Protein AF-A0A534BU63-F1 (afdb_monomer)

Foldseek 3Di:
DDPVLVVCCVPPLQLVQLVVVVLCCQLAVPFPLNVVLVPDDDDDDPVVPQQVPWDDDPVDIGRPVRDDSADPVSVVVSVVRSVVSNVVVCCCCPVDPNNVVVSVVSVVDRPCVVDDGDDDPVDPDDDDDDPPDDPPPPPPPPPPPPDDDDDDPDDDDDDDD

Radius of gyration: 24.85 Å; Cα contacts (8 Å, |Δi|>4): 106; chains: 1; bounding box: 65×31×82 Å

Solvent-accessible surface area (backbone atoms only — not comparable to full-atom values): 10305 Å² total; per-residue (Å²): 75,52,72,67,57,56,50,44,53,75,72,34,65,67,40,41,39,37,50,52,52,49,50,47,41,52,25,47,66,66,26,71,57,50,46,58,69,67,66,60,90,77,83,85,42,94,82,71,75,37,84,84,34,63,48,80,53,102,89,47,76,38,50,50,88,75,53,79,90,66,54,73,67,57,50,50,53,33,51,52,49,27,50,52,36,43,52,51,52,48,39,36,40,57,74,33,82,56,20,48,57,50,50,56,49,37,67,74,42,64,94,59,74,90,54,84,76,75,80,84,84,83,77,86,77,74,76,83,84,56,96,84,63,79,75,65,97,78,64,81,70,75,80,77,74,76,79,74,78,81,78,80,82,77,79,80,80,82,79,89,130

Mean predicted aligned error: 11.65 Å

Sequence (161 aa):
MNPKHIREIQTNEVLRKRLAKYITLHCFRNTDVLEDLHSGEVPISESGDYSDVKVITPDREIPWSDLSRFDNSEMKAMMIDVVNHCDQVLAILFSTPLGDKLIEELERRDLVPNWNDPEWTGETDREPKIAGDPPMKGFPATRKLKRKKPDKVRGHSVGKK

Structure (mmCIF, N/CA/C/O backbone):
data_AF-A0A534BU63-F1
#
_entry.id   AF-A0A534BU63-F1
#
loop_
_atom_site.group_PDB
_atom_site.id
_atom_site.type_symbol
_atom_site.label_atom_id
_atom_site.label_alt_id
_atom_site.label_comp_id
_atom_site.label_asym_id
_atom_site.label_entity_id
_atom_site.label_seq_id
_atom_site.pdbx_PDB_ins_code
_atom_site.Cartn_x
_atom_site.Cartn_y
_atom_site.Cartn_z
_ato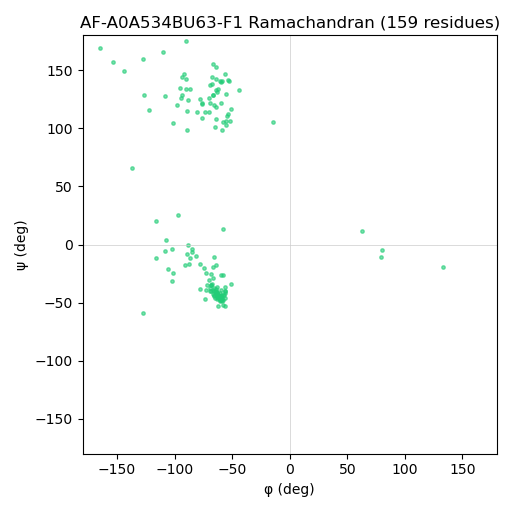m_site.occupancy
_atom_site.B_iso_or_equiv
_atom_site.auth_seq_id
_atom_site.auth_comp_id
_atom_site.auth_asym_id
_atom_site.auth_atom_id
_atom_site.pdbx_PDB_model_num
ATOM 1 N N . MET A 1 1 ? -5.003 0.841 22.429 1.00 82.50 1 MET A N 1
ATOM 2 C CA . MET A 1 1 ? -6.316 0.443 21.869 1.00 82.50 1 MET A CA 1
ATOM 3 C C . MET A 1 1 ? -7.215 -0.158 22.947 1.00 82.50 1 MET A C 1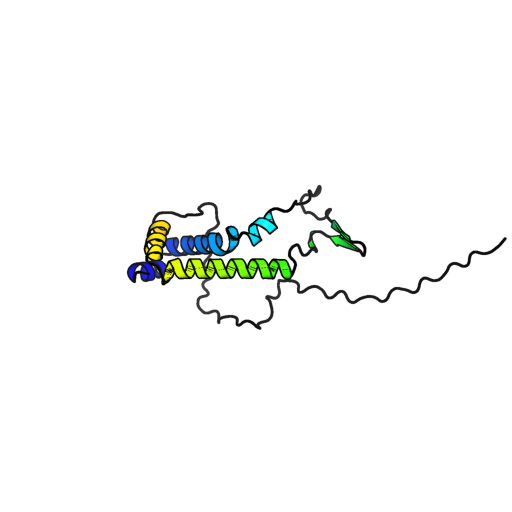
ATOM 5 O O . MET A 1 1 ? -6.714 -0.896 23.792 1.00 82.50 1 MET A O 1
ATOM 9 N N . ASN A 1 2 ? -8.516 0.133 22.919 1.00 88.31 2 ASN A N 1
ATOM 10 C CA . ASN A 1 2 ? -9.529 -0.408 23.831 1.00 88.31 2 ASN A CA 1
ATOM 11 C C . ASN A 1 2 ? -9.788 -1.919 23.590 1.00 88.31 2 ASN A C 1
ATOM 13 O O . ASN A 1 2 ? -9.941 -2.324 22.434 1.00 88.31 2 ASN A O 1
ATOM 17 N N . PRO A 1 3 ? -9.920 -2.759 24.643 1.00 90.31 3 PRO A N 1
ATOM 18 C CA . PRO A 1 3 ? -10.278 -4.178 24.517 1.00 90.31 3 PRO A CA 1
ATOM 19 C C . PRO A 1 3 ? -11.526 -4.471 23.671 1.00 90.31 3 PRO A C 1
ATOM 21 O O . PRO A 1 3 ? -11.571 -5.487 22.978 1.00 90.31 3 PRO A O 1
ATOM 24 N N . LYS A 1 4 ? -12.530 -3.583 23.690 1.00 92.38 4 LYS A N 1
ATOM 25 C CA . LYS A 1 4 ? -13.719 -3.695 22.833 1.00 92.38 4 LYS A CA 1
ATOM 26 C C . LYS A 1 4 ? -13.333 -3.668 21.351 1.00 92.38 4 LYS A C 1
ATOM 28 O O . LYS A 1 4 ? -13.762 -4.541 20.608 1.00 92.38 4 LYS A O 1
ATOM 33 N N . HIS A 1 5 ? -12.500 -2.713 20.939 1.00 92.31 5 HIS A N 1
ATOM 34 C CA . HIS A 1 5 ? -12.060 -2.580 19.548 1.00 92.31 5 HIS A CA 1
ATOM 35 C C . HIS A 1 5 ? -11.154 -3.730 19.112 1.00 92.31 5 HIS A C 1
ATOM 37 O O . HIS A 1 5 ? -11.271 -4.199 17.987 1.00 92.31 5 HIS A O 1
ATOM 43 N N . ILE A 1 6 ? -10.320 -4.259 20.013 1.00 90.94 6 ILE A N 1
ATOM 44 C CA . ILE A 1 6 ? -9.544 -5.479 19.737 1.00 90.94 6 ILE A CA 1
ATOM 45 C C . ILE A 1 6 ? -10.485 -6.639 19.390 1.00 90.94 6 ILE A C 1
ATOM 47 O O . ILE A 1 6 ? -10.280 -7.326 18.389 1.00 90.94 6 ILE A O 1
ATOM 51 N N . ARG A 1 7 ? -11.539 -6.838 20.190 1.00 92.56 7 ARG A N 1
ATOM 52 C CA . ARG A 1 7 ? -12.540 -7.876 19.931 1.00 92.56 7 ARG A CA 1
ATOM 53 C C . ARG A 1 7 ? -13.290 -7.625 18.626 1.00 92.56 7 ARG A C 1
ATOM 55 O O . ARG A 1 7 ? -13.484 -8.564 17.863 1.00 92.56 7 ARG A O 1
ATOM 62 N N . GLU A 1 8 ? -13.658 -6.377 18.352 1.00 93.44 8 GLU A N 1
ATOM 63 C CA . GLU A 1 8 ? -14.358 -6.025 17.119 1.00 93.44 8 GLU A CA 1
ATOM 64 C C . GLU A 1 8 ? -13.508 -6.339 15.884 1.00 93.44 8 GLU A C 1
ATOM 66 O O . GLU A 1 8 ? -13.990 -6.995 14.968 1.00 93.44 8 GLU A O 1
ATOM 71 N N . ILE A 1 9 ? -12.217 -5.989 15.882 1.00 92.62 9 ILE A N 1
ATOM 72 C CA . ILE A 1 9 ? -11.293 -6.358 14.798 1.00 92.62 9 ILE A CA 1
ATOM 73 C C . ILE A 1 9 ? -11.277 -7.885 14.600 1.00 92.62 9 ILE A C 1
ATOM 75 O O . ILE A 1 9 ? -11.292 -8.369 13.469 1.00 92.62 9 ILE A O 1
ATOM 79 N N . GLN A 1 10 ? -11.302 -8.676 15.674 1.00 89.25 10 GLN A N 1
ATOM 80 C CA . GLN A 1 10 ? -11.305 -10.141 15.576 1.00 89.25 10 GLN A CA 1
ATOM 81 C C . GLN A 1 10 ? -12.607 -10.710 14.995 1.00 89.25 10 GLN A C 1
ATOM 83 O O . GLN A 1 10 ? -12.565 -11.699 14.264 1.00 89.25 10 GLN A O 1
ATOM 88 N N . THR A 1 11 ? -13.763 -10.103 15.267 1.00 93.50 11 THR A N 1
ATOM 89 C CA . THR A 1 11 ? -15.070 -10.683 14.902 1.00 93.50 11 THR A CA 1
ATOM 90 C C . THR A 1 11 ? -15.756 -10.012 13.714 1.00 93.50 11 THR A C 1
ATOM 92 O O . THR A 1 11 ? -16.580 -10.647 13.064 1.00 93.50 11 THR A O 1
ATOM 95 N N . ASN A 1 12 ? -15.402 -8.772 13.379 1.00 95.12 12 ASN A N 1
ATOM 96 C CA . ASN A 1 12 ? -16.045 -7.979 12.335 1.00 95.12 12 ASN A CA 1
ATOM 97 C C . ASN A 1 12 ? -15.217 -7.977 11.042 1.00 95.12 12 ASN A C 1
ATOM 99 O O . ASN A 1 12 ? -14.195 -7.300 10.916 1.00 95.12 12 ASN A O 1
ATOM 103 N N . GLU A 1 13 ? -15.672 -8.747 10.055 1.00 94.38 13 GLU A N 1
ATOM 104 C CA . GLU A 1 13 ? -14.994 -8.874 8.762 1.00 94.38 13 GLU A CA 1
ATOM 105 C C . GLU A 1 13 ? -14.951 -7.556 7.979 1.00 94.38 13 GLU A C 1
ATOM 107 O O . GLU A 1 13 ? -13.922 -7.226 7.392 1.00 94.38 13 GLU A O 1
ATOM 112 N N . VAL A 1 14 ? -16.037 -6.779 8.000 1.00 95.75 14 VAL A N 1
ATOM 113 C CA . VAL A 1 14 ? -16.118 -5.497 7.286 1.00 95.75 14 VAL A CA 1
ATOM 114 C C . VAL A 1 14 ? -15.090 -4.515 7.844 1.00 95.75 14 VAL A C 1
ATOM 116 O O . VAL A 1 14 ? -14.360 -3.884 7.078 1.00 95.75 14 VAL A O 1
ATOM 119 N N . LEU A 1 15 ? -14.977 -4.432 9.172 1.00 96.38 15 LEU A N 1
ATOM 120 C CA . LEU A 1 15 ? -13.960 -3.613 9.827 1.00 96.38 15 LEU A CA 1
ATOM 121 C C . LEU A 1 15 ? -12.544 -4.060 9.439 1.00 96.38 15 LEU A C 1
ATOM 123 O O . LEU A 1 15 ? -11.723 -3.217 9.079 1.00 96.38 15 LEU A O 1
ATOM 127 N N . ARG A 1 16 ? -12.251 -5.370 9.442 1.00 94.81 16 ARG A N 1
ATOM 128 C CA . ARG A 1 16 ? -10.930 -5.882 9.025 1.00 94.81 16 ARG A CA 1
ATOM 129 C C . ARG A 1 16 ? -10.584 -5.516 7.590 1.00 94.81 16 ARG A C 1
ATOM 131 O O . ARG A 1 16 ? -9.459 -5.095 7.332 1.00 94.81 16 ARG A O 1
ATOM 138 N N . LYS A 1 17 ? -11.539 -5.656 6.667 1.00 96.38 17 LYS A N 1
ATOM 139 C CA . LYS A 1 17 ? -11.357 -5.290 5.256 1.00 96.38 17 LYS A CA 1
ATOM 140 C C . LYS A 1 17 ? -10.990 -3.814 5.118 1.00 96.38 17 LYS A C 1
ATOM 142 O O . LYS A 1 17 ? -10.007 -3.483 4.460 1.00 96.38 17 LYS A O 1
ATOM 147 N N . ARG A 1 18 ? -11.719 -2.936 5.808 1.00 97.81 18 ARG A N 1
ATOM 148 C CA . ARG A 1 18 ? -11.463 -1.488 5.801 1.00 97.81 18 ARG A CA 1
ATOM 149 C C . ARG A 1 18 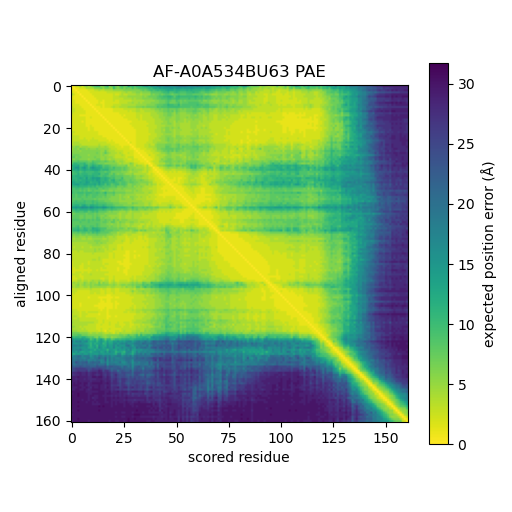? -10.134 -1.123 6.465 1.00 97.81 18 ARG A C 1
ATOM 151 O O . ARG A 1 18 ? -9.410 -0.283 5.939 1.00 97.81 18 ARG A O 1
ATOM 158 N N . LEU A 1 19 ? -9.771 -1.782 7.566 1.00 96.06 19 LEU A N 1
ATOM 159 C CA . LEU A 1 19 ? -8.476 -1.588 8.223 1.00 96.06 19 LEU A CA 1
ATOM 160 C C . LEU A 1 19 ? -7.307 -2.011 7.322 1.00 96.06 19 LEU A C 1
ATOM 162 O O . LEU A 1 19 ? -6.315 -1.291 7.239 1.00 96.06 19 LEU A O 1
ATOM 166 N N . ALA A 1 20 ? -7.425 -3.135 6.612 1.00 95.69 20 ALA A N 1
ATOM 167 C CA . ALA A 1 20 ? -6.407 -3.570 5.657 1.00 95.69 20 ALA A CA 1
ATOM 168 C C . ALA A 1 20 ? -6.208 -2.532 4.543 1.00 95.69 20 ALA A C 1
ATOM 170 O O . ALA A 1 20 ? -5.077 -2.130 4.277 1.00 95.69 20 ALA A O 1
ATOM 171 N N . LYS A 1 21 ? -7.304 -2.025 3.961 1.00 96.81 21 LYS A N 1
ATOM 172 C CA . LYS A 1 21 ? -7.237 -0.950 2.965 1.00 96.81 21 LYS A CA 1
ATOM 173 C C . LYS A 1 21 ? -6.603 0.328 3.524 1.00 96.81 21 LYS A C 1
ATOM 175 O O . LYS A 1 21 ? -5.784 0.935 2.842 1.00 96.81 21 LYS A O 1
ATOM 180 N N . TYR A 1 22 ? -6.934 0.717 4.758 1.00 96.38 22 TYR A N 1
ATOM 181 C CA . TYR A 1 22 ? -6.318 1.866 5.431 1.00 96.38 22 TYR A CA 1
ATOM 182 C C . TYR A 1 22 ? -4.800 1.694 5.563 1.00 96.38 22 TYR A C 1
ATOM 184 O O . TYR A 1 22 ? -4.045 2.587 5.189 1.00 96.38 22 TYR A O 1
ATOM 192 N N . ILE A 1 23 ? -4.338 0.532 6.033 1.00 96.31 23 ILE A N 1
ATOM 193 C CA . ILE A 1 23 ? -2.902 0.244 6.147 1.00 96.31 23 ILE A CA 1
ATOM 194 C C . ILE A 1 23 ? -2.235 0.323 4.771 1.00 96.31 23 ILE A C 1
ATOM 196 O O . ILE A 1 23 ? -1.200 0.962 4.643 1.00 96.31 23 ILE A O 1
ATOM 200 N N . THR A 1 24 ? -2.817 -0.259 3.718 1.00 95.06 24 THR A N 1
ATOM 201 C CA . THR A 1 24 ? -2.223 -0.180 2.373 1.00 95.06 24 THR A CA 1
ATOM 202 C C . THR A 1 24 ? -2.210 1.247 1.823 1.00 95.06 24 THR A C 1
ATOM 204 O O . THR A 1 24 ? -1.216 1.664 1.229 1.00 95.06 24 THR A O 1
ATOM 207 N N . LEU A 1 25 ? -3.275 2.018 2.045 1.00 94.50 25 LEU A N 1
ATOM 208 C CA . LEU A 1 25 ? -3.319 3.427 1.669 1.00 94.50 25 LEU A CA 1
ATOM 209 C C . LEU A 1 25 ? -2.182 4.203 2.344 1.00 94.50 25 LEU A C 1
ATOM 211 O O . LEU A 1 25 ? -1.428 4.889 1.667 1.00 94.50 25 LEU A O 1
ATOM 215 N N . HIS A 1 26 ? -2.038 4.081 3.662 1.00 94.62 26 HIS A N 1
ATOM 216 C CA . HIS A 1 26 ? -1.086 4.888 4.423 1.00 94.62 26 HIS A CA 1
ATOM 217 C C . HIS A 1 26 ? 0.355 4.408 4.309 1.00 94.62 26 HIS A C 1
ATOM 219 O O . HIS A 1 26 ? 1.258 5.230 4.240 1.00 94.62 26 HIS A O 1
ATOM 225 N N . CYS A 1 27 ? 0.575 3.097 4.285 1.00 95.75 27 CYS A N 1
ATOM 226 C CA . CYS A 1 27 ? 1.917 2.536 4.275 1.00 95.75 27 CYS A CA 1
ATOM 227 C C . CYS A 1 27 ? 2.502 2.383 2.874 1.00 95.75 27 CYS A C 1
ATOM 229 O O . CYS A 1 27 ? 3.703 2.189 2.778 1.00 95.75 27 CYS A O 1
ATOM 231 N N . PHE A 1 28 ? 1.690 2.426 1.812 1.00 92.31 28 PHE A N 1
ATOM 232 C CA . PHE A 1 28 ? 2.175 2.280 0.436 1.00 92.31 28 PHE A CA 1
ATOM 233 C C . PHE A 1 28 ? 1.715 3.424 -0.463 1.00 92.31 28 PHE A C 1
ATOM 235 O O . PHE A 1 28 ? 2.547 4.118 -1.027 1.00 92.31 28 PHE A O 1
ATOM 242 N N . ARG A 1 29 ? 0.405 3.647 -0.618 1.00 90.00 29 ARG A N 1
ATOM 243 C CA . ARG A 1 29 ? -0.079 4.640 -1.596 1.00 90.00 29 ARG A CA 1
ATOM 244 C C . ARG A 1 29 ? 0.280 6.078 -1.224 1.00 90.00 29 ARG A C 1
ATOM 246 O O . ARG A 1 29 ? 0.526 6.879 -2.105 1.00 90.00 29 ARG A O 1
ATOM 253 N N . ASN A 1 30 ? 0.312 6.402 0.060 1.00 89.75 30 ASN A N 1
ATOM 254 C CA . ASN A 1 30 ? 0.603 7.752 0.537 1.00 89.75 30 ASN A CA 1
ATOM 255 C C . ASN A 1 30 ? 2.077 7.929 0.932 1.00 89.75 30 ASN A C 1
ATOM 257 O O . ASN A 1 30 ? 2.373 8.763 1.779 1.00 89.75 30 ASN A O 1
ATOM 261 N N . THR A 1 31 ? 2.983 7.133 0.359 1.00 91.62 31 THR A N 1
ATOM 262 C CA . THR A 1 31 ? 4.427 7.332 0.535 1.00 91.62 31 THR A CA 1
ATOM 263 C C . THR A 1 31 ? 4.949 8.248 -0.561 1.00 91.62 31 THR A C 1
ATOM 265 O O . THR A 1 31 ? 4.648 8.010 -1.736 1.00 91.62 31 THR A O 1
ATOM 268 N N . ASP A 1 32 ? 5.765 9.235 -0.196 1.00 87.19 32 ASP A N 1
ATOM 269 C CA . ASP A 1 32 ? 6.333 10.196 -1.148 1.00 87.19 32 ASP A CA 1
ATOM 270 C C . ASP A 1 32 ? 7.167 9.464 -2.209 1.00 87.19 32 ASP A C 1
ATOM 272 O O . ASP A 1 32 ? 7.061 9.741 -3.402 1.00 87.19 32 ASP A O 1
ATOM 276 N N . VAL A 1 33 ? 7.919 8.435 -1.797 1.00 86.69 33 VAL A N 1
ATOM 277 C CA . VAL A 1 33 ? 8.795 7.691 -2.712 1.00 86.69 33 VAL A CA 1
ATOM 278 C C . VAL A 1 33 ? 8.011 6.912 -3.776 1.00 86.69 33 VAL A C 1
ATOM 280 O O . VAL A 1 33 ? 8.410 6.902 -4.941 1.00 86.69 33 VAL A O 1
ATOM 283 N N . LEU A 1 34 ? 6.907 6.241 -3.415 1.00 88.56 34 LEU A N 1
ATOM 284 C CA . LEU A 1 34 ? 6.098 5.515 -4.406 1.00 88.56 34 LEU A CA 1
ATOM 285 C C . LEU A 1 34 ? 5.399 6.476 -5.373 1.00 88.56 34 LEU A C 1
ATOM 287 O O . LEU A 1 34 ? 5.327 6.178 -6.565 1.00 88.56 34 LEU A O 1
ATOM 291 N N . GLU A 1 35 ? 4.888 7.606 -4.880 1.00 86.12 35 GLU A N 1
ATOM 292 C CA . GLU A 1 35 ? 4.201 8.585 -5.727 1.00 86.12 35 GLU A CA 1
ATOM 293 C C . GLU A 1 35 ? 5.176 9.291 -6.683 1.00 86.12 35 GLU A C 1
ATOM 295 O O . GLU A 1 35 ? 4.843 9.460 -7.857 1.00 86.12 35 GLU A O 1
ATOM 300 N N . ASP A 1 36 ? 6.405 9.590 -6.250 1.00 86.31 36 ASP A N 1
ATOM 301 C CA . ASP A 1 36 ? 7.464 10.110 -7.125 1.00 86.31 36 ASP A CA 1
ATOM 302 C C . ASP A 1 36 ? 7.781 9.123 -8.256 1.00 86.31 36 ASP A C 1
ATOM 304 O O . ASP A 1 36 ? 7.853 9.502 -9.428 1.00 86.31 36 ASP A O 1
ATOM 308 N N . LEU A 1 37 ? 7.883 7.832 -7.937 1.00 81.69 37 LEU A N 1
ATOM 309 C CA . LEU A 1 37 ? 8.121 6.780 -8.932 1.00 81.69 37 LEU A CA 1
ATOM 310 C C . LEU A 1 37 ? 6.915 6.573 -9.861 1.00 81.69 37 LEU A C 1
ATOM 312 O O . LEU A 1 37 ? 7.072 6.155 -11.008 1.00 81.69 37 LEU A O 1
ATOM 316 N N . HIS A 1 38 ? 5.712 6.910 -9.398 1.00 78.50 38 HIS A N 1
ATOM 317 C CA . HIS A 1 38 ? 4.489 6.918 -10.197 1.00 78.50 38 HIS A CA 1
ATOM 318 C C . HIS A 1 38 ? 4.325 8.198 -11.046 1.00 78.50 38 HIS A C 1
ATOM 320 O O . HIS A 1 38 ? 3.449 8.249 -11.908 1.00 78.50 38 HIS A O 1
ATOM 326 N N . SER A 1 39 ? 5.148 9.231 -10.841 1.00 83.44 39 SER A N 1
ATOM 327 C CA . SER A 1 39 ? 5.045 10.514 -11.558 1.00 83.44 39 SER A CA 1
ATOM 328 C C . SER A 1 39 ? 5.760 10.549 -12.919 1.00 83.44 39 SER A C 1
ATOM 330 O O . SER A 1 39 ? 5.632 11.526 -13.657 1.00 83.44 39 SER A O 1
ATOM 332 N N . GLY A 1 40 ? 6.508 9.496 -13.267 1.00 81.56 40 GLY A N 1
ATOM 333 C CA . GLY A 1 40 ? 7.253 9.412 -14.524 1.00 81.56 40 GLY A CA 1
ATOM 334 C C . GLY A 1 40 ? 6.371 9.335 -15.778 1.00 81.56 40 GLY A C 1
ATOM 335 O O . GLY A 1 40 ? 5.231 8.870 -15.743 1.00 81.56 40 GLY A O 1
ATOM 336 N N . GLU A 1 41 ? 6.920 9.756 -16.921 1.00 84.31 41 GLU A N 1
ATOM 337 C CA . GLU A 1 41 ? 6.247 9.615 -18.215 1.00 84.31 41 GLU A CA 1
ATOM 338 C C . GLU A 1 41 ? 6.114 8.138 -18.610 1.00 84.31 41 GLU A C 1
ATOM 340 O O . GLU A 1 41 ? 7.088 7.380 -18.641 1.00 84.31 41 GLU A O 1
ATOM 345 N N . VAL A 1 42 ? 4.891 7.733 -18.955 1.00 87.19 42 VAL A N 1
ATOM 346 C CA . VAL A 1 42 ? 4.606 6.401 -19.491 1.00 87.19 42 VAL A CA 1
ATOM 347 C C . VAL A 1 42 ? 4.608 6.485 -21.020 1.00 87.19 42 VAL A C 1
ATOM 349 O O . VAL A 1 42 ? 3.878 7.311 -21.574 1.00 87.19 42 VAL A O 1
ATOM 352 N N . PRO A 1 43 ? 5.389 5.650 -21.731 1.00 91.25 43 PRO A N 1
ATOM 353 C CA . PRO A 1 43 ? 5.410 5.670 -23.188 1.00 91.25 43 PRO A CA 1
ATOM 354 C C . PRO A 1 43 ? 4.048 5.284 -23.781 1.00 91.25 43 PRO A C 1
ATOM 356 O O . PRO A 1 43 ? 3.280 4.521 -23.188 1.00 91.25 43 PRO A O 1
ATOM 359 N N . ILE A 1 44 ? 3.769 5.793 -24.980 1.00 92.69 44 ILE A N 1
ATOM 360 C CA . ILE A 1 44 ? 2.603 5.395 -25.775 1.00 92.69 44 ILE A CA 1
ATOM 361 C C . ILE A 1 44 ? 2.981 4.158 -26.595 1.00 92.69 44 ILE A C 1
ATOM 363 O O . ILE A 1 44 ? 4.045 4.123 -27.209 1.00 92.69 44 ILE A O 1
ATOM 367 N N . SER A 1 45 ? 2.097 3.163 -26.596 1.00 95.31 45 SER A N 1
ATOM 368 C CA . SER A 1 45 ? 2.173 1.975 -27.449 1.00 95.31 45 SER A CA 1
ATOM 369 C C . SER A 1 45 ? 1.093 2.072 -28.522 1.00 95.31 45 SER A C 1
ATOM 371 O O . SER A 1 45 ? -0.077 2.284 -28.197 1.00 95.31 45 SER A O 1
ATOM 373 N N . GLU A 1 46 ? 1.470 1.920 -29.790 1.00 95.94 46 GLU A N 1
ATOM 374 C CA . GLU A 1 46 ? 0.527 1.859 -30.910 1.00 95.94 46 GLU A CA 1
ATOM 375 C C . GLU A 1 46 ? -0.240 0.532 -30.914 1.00 95.94 46 GLU A C 1
ATOM 377 O O . GLU A 1 46 ? -1.425 0.503 -31.248 1.00 95.94 46 GLU A O 1
ATOM 382 N N . SER A 1 47 ? 0.407 -0.567 -30.509 1.00 95.00 47 SER A N 1
ATOM 383 C CA . SER A 1 47 ? -0.240 -1.882 -30.397 1.00 95.00 47 SER A CA 1
ATOM 384 C C . SER A 1 47 ? -1.166 -2.002 -29.180 1.00 95.00 47 SER A C 1
ATOM 386 O O . SER A 1 47 ? -2.028 -2.881 -29.146 1.00 95.00 47 SER A O 1
ATOM 388 N N . GLY A 1 48 ? -0.988 -1.146 -28.169 1.00 93.56 48 GLY A N 1
ATOM 389 C CA . GLY A 1 48 ? -1.724 -1.163 -26.901 1.00 93.56 48 GLY A CA 1
ATOM 390 C C . GLY A 1 48 ? -1.238 -2.212 -25.893 1.00 93.56 48 GLY A C 1
ATOM 391 O O . GLY A 1 48 ? -1.631 -2.163 -24.728 1.00 93.56 48 GLY A O 1
ATOM 392 N N . ASP A 1 49 ? -0.366 -3.135 -26.306 1.00 93.50 49 ASP A N 1
ATOM 393 C CA . ASP A 1 49 ? 0.226 -4.181 -25.459 1.00 93.50 49 ASP A CA 1
ATOM 394 C C . ASP A 1 49 ? 1.712 -3.944 -25.137 1.00 93.50 49 ASP A C 1
ATOM 396 O O . ASP A 1 49 ? 2.340 -4.771 -24.474 1.00 93.50 49 ASP A O 1
ATOM 400 N N . TYR A 1 50 ? 2.263 -2.803 -25.572 1.00 94.19 50 TYR A N 1
ATOM 401 C CA . TYR A 1 50 ? 3.649 -2.380 -25.357 1.00 94.19 50 TYR A CA 1
ATOM 402 C C . TYR A 1 50 ? 4.713 -3.287 -25.993 1.00 94.19 50 TYR A C 1
ATOM 404 O O . TYR A 1 50 ? 5.903 -3.121 -25.711 1.00 94.19 50 TYR A O 1
ATOM 412 N N . SER A 1 51 ? 4.331 -4.222 -26.871 1.00 94.81 51 SER A N 1
ATOM 413 C CA . SER A 1 51 ? 5.289 -5.061 -27.609 1.00 94.81 51 SER A CA 1
ATOM 414 C C . SER A 1 51 ? 6.137 -4.269 -28.616 1.00 94.81 51 SER A C 1
ATOM 416 O O . SER A 1 51 ? 7.218 -4.715 -29.005 1.00 94.81 51 SER A O 1
ATOM 418 N N . ASP A 1 52 ? 5.678 -3.076 -28.990 1.00 95.75 52 ASP A N 1
ATOM 419 C CA . ASP A 1 52 ? 6.338 -2.104 -29.860 1.00 95.75 52 ASP A CA 1
ATOM 420 C C . ASP A 1 52 ? 7.245 -1.107 -29.110 1.00 95.75 52 ASP A C 1
ATOM 422 O O . ASP A 1 52 ? 8.014 -0.375 -29.739 1.00 95.75 52 ASP A O 1
ATOM 426 N N . VAL A 1 53 ? 7.222 -1.100 -27.772 1.00 96.62 53 VAL A N 1
ATOM 427 C CA . VAL A 1 53 ? 8.002 -0.169 -26.944 1.00 96.62 53 VAL A CA 1
ATOM 428 C C . VAL A 1 53 ? 9.324 -0.800 -26.498 1.00 96.62 53 VAL A C 1
ATOM 430 O O . VAL A 1 53 ? 9.384 -1.928 -26.001 1.00 96.62 53 VAL A O 1
ATOM 433 N N . LYS A 1 54 ? 10.416 -0.037 -26.618 1.00 96.38 54 LYS A N 1
ATOM 434 C CA . LYS A 1 54 ? 11.754 -0.440 -26.166 1.00 96.38 54 LYS A CA 1
ATOM 435 C C . LYS A 1 54 ? 12.550 0.733 -25.605 1.00 96.38 54 LYS A C 1
ATOM 437 O O . LYS A 1 54 ? 12.427 1.860 -26.074 1.00 96.38 54 LYS A O 1
ATOM 442 N N . VAL A 1 55 ? 13.420 0.443 -24.643 1.00 94.69 55 VAL A N 1
ATOM 443 C CA . VAL A 1 55 ? 14.453 1.372 -24.169 1.00 94.69 55 VAL A CA 1
ATOM 444 C C . VAL A 1 55 ? 15.742 1.099 -24.930 1.00 94.69 55 VAL A C 1
ATOM 446 O O . VAL A 1 55 ? 16.197 -0.043 -25.002 1.00 94.69 55 VAL A O 1
ATOM 449 N N . ILE A 1 56 ? 16.338 2.146 -25.495 1.00 96.38 56 ILE A N 1
ATOM 450 C CA . ILE A 1 56 ? 17.618 2.060 -26.201 1.00 96.38 56 ILE A CA 1
ATOM 451 C C . ILE A 1 56 ? 18.724 2.496 -25.242 1.00 96.38 56 ILE A C 1
ATOM 453 O O . ILE A 1 56 ? 18.724 3.626 -24.755 1.00 96.38 56 ILE A O 1
ATOM 457 N N . THR A 1 57 ? 19.674 1.604 -24.981 1.00 94.69 57 THR A N 1
ATOM 458 C CA . THR A 1 57 ? 20.909 1.901 -24.251 1.00 94.69 57 THR A CA 1
ATOM 459 C C . THR A 1 57 ? 22.099 1.848 -25.214 1.00 94.69 57 THR A C 1
ATOM 461 O O . THR A 1 57 ? 21.978 1.315 -26.319 1.00 94.69 57 THR A O 1
ATOM 464 N N . PRO A 1 58 ? 23.279 2.372 -24.834 1.00 97.62 58 PRO A N 1
ATOM 465 C CA . PRO A 1 58 ? 24.452 2.327 -25.708 1.00 97.62 58 PRO A CA 1
ATOM 466 C C . PRO A 1 58 ? 24.883 0.912 -26.128 1.00 97.62 58 PRO A C 1
ATOM 468 O O . PRO A 1 58 ? 25.531 0.752 -27.158 1.00 97.62 58 PRO A O 1
ATOM 471 N N . ASP A 1 59 ? 24.569 -0.109 -25.326 1.00 96.06 59 ASP A N 1
ATOM 472 C CA . ASP A 1 59 ? 24.990 -1.493 -25.546 1.00 96.06 59 ASP A CA 1
ATOM 473 C C . ASP A 1 59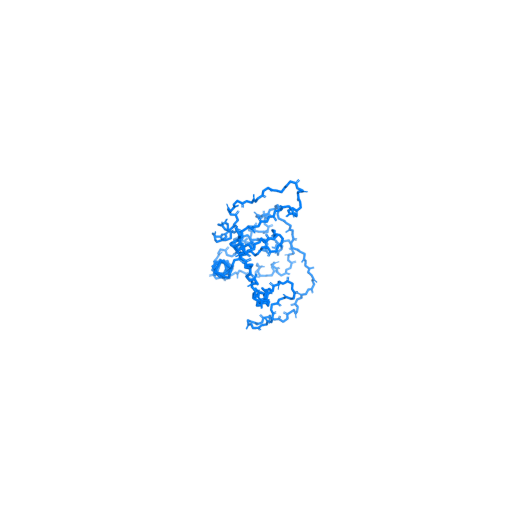 ? 23.905 -2.397 -26.149 1.00 96.06 59 ASP A C 1
ATOM 475 O O . ASP A 1 59 ? 24.250 -3.413 -26.760 1.00 96.06 59 ASP A O 1
ATOM 479 N N . ARG A 1 60 ? 22.614 -2.074 -25.980 1.00 96.25 60 ARG A N 1
ATOM 480 C CA . ARG A 1 60 ? 21.505 -2.892 -26.489 1.00 96.25 60 ARG A CA 1
ATOM 481 C C . ARG A 1 60 ? 20.169 -2.153 -26.506 1.00 96.25 60 ARG A C 1
ATOM 483 O O . ARG A 1 60 ? 19.981 -1.122 -25.877 1.00 96.25 60 ARG A O 1
ATOM 490 N N . GLU A 1 61 ? 19.194 -2.768 -27.157 1.00 97.75 61 GLU A N 1
ATOM 491 C CA . GLU A 1 61 ? 17.783 -2.446 -26.958 1.00 97.75 61 GLU A CA 1
ATOM 492 C C . GLU A 1 61 ? 17.185 -3.383 -25.895 1.00 97.75 61 GLU A C 1
ATOM 494 O O . GLU A 1 61 ? 17.565 -4.556 -25.786 1.00 97.75 61 GLU A O 1
ATOM 499 N N . ILE A 1 62 ? 16.269 -2.862 -25.083 1.00 96.31 62 ILE A N 1
ATOM 500 C CA . ILE A 1 62 ? 15.569 -3.594 -24.025 1.00 96.31 62 ILE A CA 1
ATOM 501 C C . ILE A 1 62 ? 14.069 -3.492 -24.308 1.00 96.31 62 ILE A C 1
ATOM 503 O O . ILE A 1 62 ? 13.544 -2.378 -24.258 1.00 96.31 62 ILE A O 1
ATOM 507 N N . PRO A 1 63 ? 13.368 -4.604 -24.592 1.00 95.88 63 PRO A N 1
ATOM 508 C CA . PRO A 1 63 ? 11.910 -4.596 -24.668 1.00 95.88 63 PRO A CA 1
ATOM 509 C C . PRO A 1 63 ? 11.305 -4.021 -23.386 1.00 95.88 63 PRO A C 1
ATOM 511 O O . PRO A 1 63 ? 11.800 -4.310 -22.293 1.00 95.88 63 PRO A O 1
ATOM 514 N N . TRP A 1 64 ? 10.233 -3.235 -23.499 1.00 93.81 64 TRP A N 1
ATOM 515 C CA . TRP A 1 64 ? 9.578 -2.628 -22.335 1.00 93.81 64 TRP A CA 1
ATOM 516 C C . TRP A 1 64 ? 9.143 -3.669 -21.292 1.00 93.81 64 TRP A C 1
ATOM 518 O O . TRP A 1 64 ? 9.308 -3.450 -20.093 1.00 93.81 64 TRP A O 1
ATOM 528 N N . SER A 1 65 ? 8.692 -4.846 -21.743 1.00 91.31 65 SER A N 1
ATOM 529 C CA . SER A 1 65 ? 8.320 -5.987 -20.890 1.00 91.31 65 SER A CA 1
ATOM 530 C C . SER A 1 65 ? 9.458 -6.514 -20.010 1.00 91.31 65 SER A C 1
ATOM 532 O O . SER A 1 65 ? 9.207 -7.091 -18.953 1.00 91.31 65 SER A O 1
ATOM 534 N N . ASP A 1 66 ? 10.704 -6.322 -20.445 1.00 92.12 66 ASP A N 1
ATOM 535 C CA . ASP A 1 66 ? 11.906 -6.855 -19.803 1.00 92.12 66 ASP A CA 1
ATOM 536 C C . ASP A 1 66 ? 12.648 -5.785 -18.987 1.00 92.12 66 ASP A C 1
ATOM 538 O O . ASP A 1 66 ? 13.663 -6.073 -18.341 1.00 92.12 66 ASP A O 1
ATOM 542 N N . LEU A 1 67 ? 12.176 -4.537 -19.033 1.00 90.31 67 LEU A N 1
ATOM 543 C CA . LEU A 1 67 ? 12.781 -3.417 -18.335 1.00 90.31 67 LEU A CA 1
ATOM 544 C C . LEU A 1 67 ? 12.442 -3.469 -16.840 1.00 90.31 67 LEU A C 1
ATOM 546 O O . LEU A 1 67 ? 11.279 -3.402 -16.433 1.00 90.31 67 LEU A O 1
ATOM 550 N N . SER A 1 68 ? 13.478 -3.513 -15.998 1.00 88.06 68 SER A N 1
ATOM 551 C CA . SER A 1 68 ? 13.309 -3.189 -14.580 1.00 88.06 68 SER A CA 1
ATOM 552 C C . SER A 1 68 ? 13.041 -1.694 -14.464 1.00 88.06 68 SER A C 1
ATOM 554 O O . SER A 1 68 ? 13.910 -0.895 -14.797 1.00 88.06 68 SER A O 1
ATOM 556 N N . ARG A 1 69 ? 11.837 -1.332 -14.019 1.00 85.00 69 ARG A N 1
ATOM 557 C CA . ARG A 1 69 ? 11.396 0.065 -13.844 1.00 85.00 69 ARG A CA 1
ATOM 558 C C . ARG A 1 69 ? 11.770 0.653 -12.483 1.00 85.00 69 ARG A C 1
ATOM 560 O O . ARG A 1 69 ? 11.629 1.846 -12.295 1.00 85.00 69 ARG A O 1
ATOM 567 N N . PHE A 1 70 ? 12.204 -0.207 -11.566 1.00 83.69 70 PHE A N 1
ATOM 568 C CA . PHE A 1 70 ? 12.702 0.143 -10.245 1.00 83.69 70 PHE A CA 1
ATOM 569 C C . PHE A 1 70 ? 14.075 -0.500 -10.071 1.00 83.69 70 PHE A C 1
ATOM 571 O O . PHE A 1 70 ? 14.233 -1.708 -10.306 1.00 83.69 70 PHE A O 1
ATOM 578 N N . ASP A 1 71 ? 15.065 0.287 -9.675 1.00 83.94 71 ASP A N 1
ATOM 579 C CA . ASP A 1 71 ? 16.381 -0.204 -9.296 1.00 83.94 71 ASP A CA 1
ATOM 580 C C . ASP A 1 71 ? 16.477 -0.518 -7.790 1.00 83.94 71 ASP A C 1
ATOM 582 O O . ASP A 1 71 ? 15.548 -0.316 -7.007 1.00 83.94 71 ASP A O 1
ATOM 586 N N . ASN A 1 72 ? 17.612 -1.075 -7.358 1.00 81.94 72 ASN A N 1
ATOM 587 C CA . ASN A 1 72 ? 17.796 -1.458 -5.953 1.00 81.94 72 ASN A CA 1
ATOM 588 C C . ASN A 1 72 ? 17.839 -0.257 -4.993 1.00 81.94 72 ASN A C 1
ATOM 590 O O . ASN A 1 72 ? 17.524 -0.417 -3.813 1.00 81.94 72 ASN A O 1
ATOM 594 N N . SER A 1 73 ? 18.289 0.908 -5.461 1.00 86.75 73 SER A N 1
ATOM 595 C CA . SER A 1 73 ? 18.363 2.125 -4.656 1.00 86.75 73 SER A CA 1
ATOM 596 C C . SER A 1 73 ? 16.965 2.693 -4.434 1.00 86.75 73 SER A C 1
ATOM 598 O O . SER A 1 73 ? 16.600 2.966 -3.291 1.00 86.75 73 SER A O 1
ATOM 600 N N . GLU A 1 74 ? 16.164 2.781 -5.496 1.00 89.38 74 GLU A N 1
ATOM 601 C CA . GLU A 1 74 ? 14.756 3.191 -5.461 1.00 89.38 74 GLU A CA 1
ATOM 602 C C . GLU A 1 74 ? 13.933 2.237 -4.593 1.00 89.38 74 GLU A C 1
ATOM 604 O O . GLU A 1 74 ? 13.233 2.670 -3.678 1.00 89.38 74 GLU A O 1
ATOM 609 N N . MET A 1 75 ? 14.104 0.923 -4.782 1.00 89.56 75 MET A N 1
ATOM 610 C CA . MET A 1 75 ? 13.461 -0.088 -3.938 1.00 89.56 75 MET A CA 1
ATOM 611 C C . MET A 1 75 ? 13.822 0.084 -2.460 1.00 89.56 75 MET A C 1
ATOM 613 O O . MET A 1 75 ? 12.952 -0.014 -1.597 1.00 89.56 75 MET A O 1
ATOM 617 N N . LYS A 1 76 ? 15.095 0.346 -2.138 1.00 89.12 76 LYS A N 1
ATOM 618 C CA . LYS A 1 76 ? 15.522 0.562 -0.750 1.00 89.12 76 LYS A CA 1
ATOM 619 C C . LYS A 1 76 ? 14.909 1.834 -0.165 1.00 89.12 76 LYS A C 1
ATOM 621 O O . LYS A 1 76 ? 14.463 1.797 0.979 1.00 89.12 76 LYS A O 1
ATOM 626 N N . ALA A 1 77 ? 14.900 2.931 -0.921 1.00 91.25 77 ALA A N 1
ATOM 627 C CA . ALA A 1 77 ? 14.304 4.191 -0.489 1.00 91.25 77 ALA A CA 1
ATOM 628 C C . ALA A 1 77 ? 12.805 4.021 -0.199 1.00 91.25 77 ALA A C 1
ATOM 630 O O . ALA A 1 77 ? 12.358 4.368 0.892 1.00 91.25 77 ALA A O 1
ATOM 631 N N . MET A 1 78 ? 12.071 3.375 -1.111 1.00 91.50 78 MET A N 1
ATOM 632 C CA . MET A 1 78 ? 10.649 3.077 -0.938 1.00 91.50 78 MET A CA 1
ATOM 633 C C . MET A 1 78 ? 10.413 2.217 0.305 1.00 91.50 78 MET A C 1
ATOM 635 O O . MET A 1 78 ? 9.546 2.524 1.113 1.00 91.50 78 MET A O 1
ATOM 639 N N . MET A 1 79 ? 11.213 1.165 0.509 1.00 92.94 79 MET A N 1
ATOM 640 C CA . MET A 1 79 ? 11.050 0.295 1.675 1.00 92.94 79 MET A CA 1
ATOM 641 C C . MET A 1 79 ? 11.288 1.015 3.005 1.00 92.94 79 MET A C 1
ATOM 643 O O . MET A 1 79 ? 10.608 0.707 3.979 1.00 92.94 79 MET A O 1
ATOM 647 N N . ILE A 1 80 ? 12.236 1.954 3.064 1.00 94.00 80 ILE A N 1
ATOM 648 C CA . ILE A 1 80 ? 12.459 2.769 4.266 1.00 94.00 80 ILE A CA 1
ATOM 649 C C . ILE A 1 80 ? 11.220 3.621 4.557 1.00 94.00 80 ILE A C 1
ATOM 651 O O . ILE A 1 80 ? 10.764 3.656 5.699 1.00 94.00 80 ILE A O 1
ATOM 655 N N . ASP A 1 81 ? 10.656 4.261 3.534 1.00 94.88 81 ASP A N 1
ATOM 656 C CA . ASP A 1 81 ? 9.481 5.120 3.685 1.00 94.88 81 ASP A CA 1
ATOM 657 C C . ASP A 1 81 ? 8.234 4.328 4.126 1.00 94.88 81 ASP A C 1
ATOM 659 O O . ASP A 1 81 ? 7.575 4.670 5.111 1.00 94.88 81 ASP A O 1
ATOM 663 N N . VAL A 1 82 ? 7.989 3.181 3.482 1.00 95.69 82 VAL A N 1
ATOM 664 C CA . VAL A 1 82 ? 6.926 2.230 3.849 1.00 95.69 82 VAL A CA 1
ATOM 665 C C . VAL A 1 82 ? 7.066 1.777 5.306 1.00 95.69 82 VAL A C 1
ATOM 667 O O . VAL A 1 82 ? 6.078 1.745 6.041 1.00 95.69 82 VAL A O 1
ATOM 670 N N . VAL A 1 83 ? 8.280 1.424 5.753 1.00 96.19 83 VAL A N 1
ATOM 671 C CA . VAL A 1 83 ? 8.529 0.983 7.138 1.00 96.19 83 VAL A CA 1
ATOM 672 C C . VAL A 1 83 ? 8.241 2.099 8.143 1.00 96.19 83 VAL A C 1
ATOM 674 O O . VAL A 1 83 ? 7.608 1.830 9.164 1.00 96.19 83 VAL A O 1
ATOM 677 N N . ASN A 1 84 ? 8.634 3.340 7.851 1.00 95.88 84 ASN A N 1
ATOM 678 C CA . ASN A 1 84 ? 8.346 4.482 8.723 1.00 95.88 84 ASN A CA 1
ATOM 679 C C . ASN A 1 84 ? 6.834 4.738 8.841 1.00 95.88 84 ASN A C 1
ATOM 681 O O . ASN A 1 84 ? 6.322 4.934 9.944 1.00 95.88 84 ASN A O 1
ATOM 685 N N . HIS A 1 85 ? 6.098 4.666 7.729 1.00 96.56 85 HIS A N 1
ATOM 686 C CA . HIS A 1 85 ? 4.640 4.793 7.742 1.00 96.56 85 HIS A CA 1
ATOM 687 C C . HIS A 1 85 ? 3.961 3.630 8.477 1.00 96.56 85 HIS A C 1
ATOM 689 O O . HIS A 1 85 ? 2.996 3.842 9.215 1.00 96.56 85 HIS A O 1
ATOM 695 N N . CYS A 1 86 ? 4.483 2.406 8.338 1.00 96.44 86 CYS A N 1
ATOM 696 C CA . CYS A 1 86 ? 4.008 1.260 9.113 1.00 96.44 86 CYS A CA 1
ATOM 697 C C . CYS A 1 86 ? 4.175 1.499 10.613 1.00 96.44 86 CYS A C 1
ATOM 699 O O . CYS A 1 86 ? 3.218 1.294 11.358 1.00 96.44 86 CYS A O 1
ATOM 701 N N . ASP A 1 87 ? 5.348 1.961 11.053 1.00 96.25 87 ASP A N 1
ATOM 702 C CA . ASP A 1 87 ? 5.597 2.290 12.460 1.00 96.25 87 ASP A CA 1
ATOM 703 C C . ASP A 1 87 ? 4.613 3.354 12.968 1.00 96.25 87 ASP A C 1
ATOM 705 O O . ASP A 1 87 ? 3.983 3.175 14.011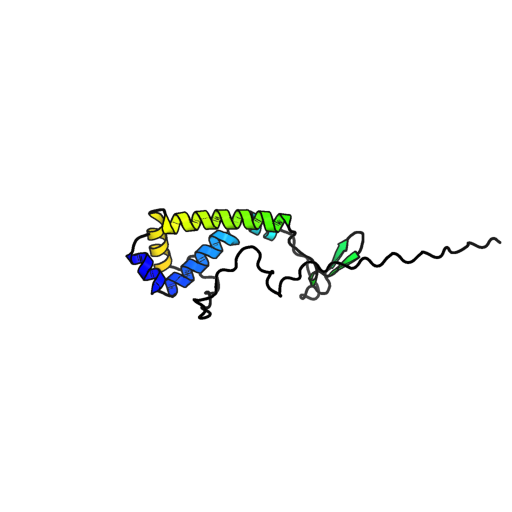 1.00 96.25 87 ASP A O 1
ATOM 709 N N . GLN A 1 88 ? 4.363 4.401 12.176 1.00 94.81 88 GLN A N 1
ATOM 710 C CA . GLN A 1 88 ? 3.389 5.433 12.522 1.00 94.81 88 GLN A CA 1
ATOM 711 C C . GLN A 1 88 ? 1.961 4.880 12.649 1.00 94.81 88 GLN A C 1
ATOM 713 O O . GLN A 1 88 ? 1.263 5.185 13.620 1.00 94.81 88 GLN A O 1
ATOM 718 N N . VAL A 1 89 ? 1.506 4.061 11.696 1.00 95.44 89 VAL A N 1
ATOM 719 C CA . VAL A 1 89 ? 0.172 3.442 11.750 1.00 95.44 89 VAL A CA 1
ATOM 720 C C . VAL A 1 89 ? 0.060 2.496 12.949 1.00 95.44 89 VAL A C 1
ATOM 722 O O . VAL A 1 89 ? -0.952 2.521 13.651 1.00 95.44 89 VAL A O 1
ATOM 725 N N . LEU A 1 90 ? 1.100 1.711 13.248 1.00 94.69 90 LEU A N 1
ATOM 726 C CA . LEU A 1 90 ? 1.149 0.849 14.432 1.00 94.69 90 LEU A CA 1
ATOM 727 C C . LEU A 1 90 ? 1.093 1.665 15.729 1.00 94.69 90 LEU A C 1
ATOM 729 O O . LEU A 1 90 ? 0.333 1.316 16.636 1.00 94.69 90 LEU A O 1
ATOM 733 N N . ALA A 1 91 ? 1.832 2.772 15.809 1.00 93.50 91 ALA A N 1
ATOM 734 C CA . ALA A 1 91 ? 1.788 3.679 16.947 1.00 93.50 91 ALA A CA 1
ATOM 735 C C . ALA A 1 91 ? 0.383 4.272 17.131 1.00 93.50 91 ALA A C 1
ATOM 737 O O . ALA A 1 91 ? -0.141 4.260 18.247 1.00 93.50 91 ALA A O 1
ATOM 738 N N . ILE A 1 92 ? -0.268 4.716 16.048 1.00 93.44 92 ILE A N 1
ATOM 739 C CA . ILE A 1 92 ? -1.658 5.196 16.078 1.00 93.44 92 ILE A CA 1
ATOM 740 C C . ILE A 1 92 ? -2.579 4.116 16.648 1.00 93.44 92 ILE A C 1
ATOM 742 O O . ILE A 1 92 ? -3.305 4.385 17.606 1.00 93.44 92 ILE A O 1
ATOM 746 N N . LEU A 1 93 ? -2.519 2.902 16.095 1.00 92.88 93 LEU A N 1
ATOM 747 C CA . LEU A 1 93 ? -3.389 1.793 16.475 1.00 92.88 93 LEU A CA 1
ATOM 748 C C . LEU A 1 93 ? -3.191 1.389 17.941 1.00 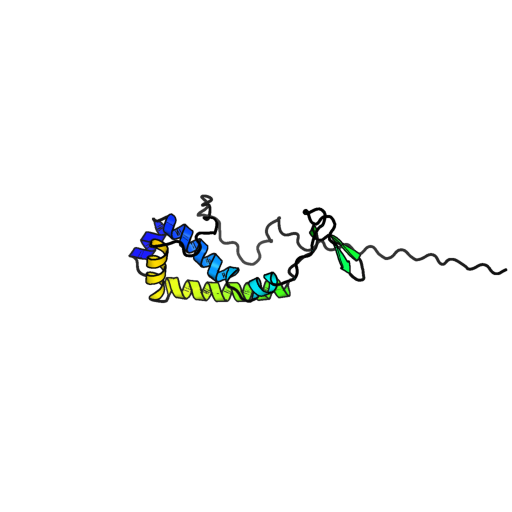92.88 93 LEU A C 1
ATOM 750 O O . LEU A 1 93 ? -4.155 1.327 18.708 1.00 92.88 93 LEU A O 1
ATOM 754 N N . PHE A 1 94 ? -1.956 1.114 18.352 1.00 89.50 94 PHE A N 1
ATOM 755 C CA . PHE A 1 94 ? -1.697 0.416 19.611 1.00 89.50 94 PHE A CA 1
ATOM 756 C C . PHE A 1 94 ? -1.239 1.330 20.744 1.00 89.50 94 PHE A C 1
ATOM 758 O O . PHE A 1 94 ? -1.600 1.075 21.896 1.00 89.50 94 PHE A O 1
ATOM 765 N N . SER A 1 95 ? -0.535 2.413 20.426 1.00 86.62 95 SER A N 1
ATOM 766 C CA . SER A 1 95 ? 0.201 3.225 21.403 1.00 86.62 95 SER A CA 1
ATOM 767 C C . SER A 1 95 ? -0.431 4.591 21.682 1.00 86.62 95 SER A C 1
ATOM 769 O O . SER A 1 95 ? 0.026 5.296 22.579 1.00 86.62 95 SER A O 1
ATOM 771 N N . THR A 1 96 ? -1.491 4.976 20.962 1.00 88.19 96 THR A N 1
ATOM 772 C CA . THR A 1 96 ? -2.175 6.265 21.160 1.00 88.19 96 THR A CA 1
ATOM 773 C C . THR A 1 96 ? -3.688 6.111 21.367 1.00 88.19 96 THR A C 1
ATOM 775 O O . THR A 1 96 ? -4.277 5.117 20.934 1.00 88.19 96 THR A O 1
ATOM 778 N N . PRO A 1 97 ? -4.367 7.117 21.958 1.00 87.25 97 PRO A N 1
ATOM 779 C CA . PRO A 1 97 ? -5.832 7.167 22.006 1.00 87.25 97 PRO A CA 1
ATOM 780 C C . PRO A 1 97 ? -6.504 7.327 20.631 1.00 87.25 97 PRO A C 1
ATOM 782 O O . PRO A 1 97 ? -7.723 7.217 20.528 1.00 87.25 97 PRO A O 1
ATOM 785 N N . LEU A 1 98 ? -5.742 7.627 19.571 1.00 91.88 98 LEU A N 1
ATOM 786 C CA . LEU A 1 98 ? -6.292 7.804 18.225 1.00 91.88 98 LEU A CA 1
ATOM 787 C C . LEU A 1 98 ? -6.717 6.479 17.591 1.00 91.88 98 LEU A C 1
ATOM 789 O O . LEU A 1 98 ? -7.607 6.493 16.745 1.00 91.88 98 LEU A O 1
ATOM 793 N N . GLY A 1 99 ? -6.141 5.353 18.021 1.00 92.56 99 GLY A N 1
ATOM 794 C CA . GLY A 1 99 ? -6.514 4.032 17.519 1.00 92.56 99 GLY A CA 1
ATOM 795 C C . GLY A 1 99 ? -8.003 3.745 17.690 1.00 92.56 99 GLY A C 1
ATOM 796 O O . GLY A 1 99 ? -8.636 3.254 16.765 1.00 92.56 99 GLY A O 1
ATOM 797 N N . ASP A 1 100 ? -8.591 4.139 18.821 1.00 93.62 100 ASP A N 1
ATOM 798 C CA . ASP A 1 100 ? -10.021 3.933 19.069 1.00 93.62 100 ASP A CA 1
ATOM 799 C C . ASP A 1 100 ? -10.893 4.752 18.110 1.00 93.62 100 ASP A C 1
ATOM 801 O O . ASP A 1 100 ? -11.817 4.215 17.506 1.00 93.62 100 ASP A O 1
ATOM 805 N N . LYS A 1 101 ? -10.528 6.016 17.874 1.00 94.00 101 LYS A N 1
ATOM 806 C CA . LYS A 1 101 ? -11.220 6.883 16.908 1.00 94.00 101 LYS A CA 1
ATOM 807 C C . LYS A 1 101 ? -11.108 6.365 15.476 1.00 94.00 101 LYS A C 1
ATOM 809 O O . LYS A 1 101 ? -12.055 6.474 14.706 1.00 94.00 101 LYS A O 1
ATOM 814 N N . LEU A 1 102 ? -9.944 5.827 15.107 1.00 95.44 102 LEU A N 1
ATOM 815 C CA . LEU A 1 102 ? -9.739 5.231 13.790 1.00 95.44 102 LEU A CA 1
ATOM 816 C C . LEU A 1 102 ? -10.668 4.028 13.590 1.00 95.44 102 LEU A C 1
ATOM 818 O O . LEU A 1 102 ? -11.297 3.924 12.542 1.00 95.44 102 LEU A O 1
ATOM 822 N N . ILE A 1 103 ? -10.783 3.150 14.590 1.00 96.19 103 ILE A N 1
ATOM 823 C CA . ILE A 1 103 ? -11.688 1.998 14.520 1.00 96.19 103 ILE A CA 1
ATOM 824 C C . ILE A 1 103 ? -13.146 2.445 14.405 1.00 96.19 103 ILE A C 1
ATOM 826 O O . ILE A 1 103 ? -13.830 1.988 13.495 1.00 96.19 103 ILE A O 1
ATOM 830 N N . GLU A 1 104 ? -13.589 3.396 15.229 1.00 95.31 104 GLU A N 1
ATOM 831 C CA . GLU A 1 104 ? -14.942 3.966 15.142 1.00 95.31 104 GLU A CA 1
ATOM 832 C C . GLU A 1 104 ? -15.239 4.542 13.741 1.00 95.31 104 GLU A C 1
ATOM 834 O O . GLU A 1 104 ? -16.312 4.322 13.171 1.00 95.31 104 GLU A O 1
ATOM 839 N N . GLU A 1 105 ? -14.277 5.239 13.128 1.00 96.44 105 GLU A N 1
ATOM 840 C CA . GLU A 1 105 ? -14.440 5.773 11.773 1.00 96.44 105 GLU A CA 1
ATOM 841 C C . GLU A 1 105 ? -14.483 4.682 10.696 1.00 96.44 105 GLU A C 1
ATOM 843 O O . GLU A 1 105 ? -15.296 4.772 9.770 1.00 96.44 105 GLU A O 1
ATOM 848 N N . LEU A 1 106 ? -13.648 3.647 10.813 1.00 96.94 106 LEU A N 1
ATOM 849 C CA . LEU A 1 106 ? -13.636 2.511 9.888 1.00 96.94 106 LEU A CA 1
ATOM 850 C C . LEU A 1 106 ? -14.884 1.631 10.037 1.00 96.94 106 LEU A C 1
ATOM 852 O O . LEU A 1 106 ? -15.351 1.068 9.051 1.00 96.94 106 LEU A O 1
ATOM 856 N N . GLU A 1 107 ? -15.479 1.521 11.224 1.00 95.94 107 GLU A N 1
ATOM 857 C CA . GLU A 1 107 ? -16.794 0.888 11.409 1.00 95.94 107 GLU A CA 1
ATOM 858 C C . GLU A 1 107 ? -17.881 1.673 10.665 1.00 95.94 107 GLU A C 1
ATOM 860 O O . GLU A 1 107 ? -18.741 1.097 9.988 1.00 95.94 107 GLU A O 1
ATOM 865 N N . ARG A 1 108 ? -17.804 3.005 10.728 1.00 96.88 108 ARG A N 1
ATOM 866 C CA . ARG A 1 108 ? -18.793 3.903 10.133 1.00 96.88 108 ARG A CA 1
ATOM 867 C C . ARG A 1 108 ? -18.723 3.953 8.608 1.00 96.88 108 ARG A C 1
ATOM 869 O O . ARG A 1 108 ? -19.768 4.036 7.962 1.00 96.88 108 ARG A O 1
ATOM 876 N N . ARG A 1 109 ? -17.527 3.932 8.011 1.00 96.38 109 ARG A N 1
ATOM 877 C CA . ARG A 1 109 ? -17.348 4.046 6.551 1.00 96.38 109 ARG A CA 1
ATOM 878 C C . ARG A 1 109 ? -16.069 3.387 6.045 1.00 96.38 109 ARG A C 1
ATOM 880 O O . ARG A 1 109 ? -15.091 3.259 6.768 1.00 96.38 109 ARG A O 1
ATOM 887 N N . ASP A 1 110 ? -16.069 3.040 4.761 1.00 96.88 110 ASP A N 1
ATOM 888 C CA . ASP A 1 110 ? -14.829 2.763 4.036 1.00 96.88 110 ASP A CA 1
ATOM 889 C C . ASP A 1 110 ? -14.160 4.098 3.671 1.00 96.88 110 ASP A C 1
ATOM 891 O O . ASP A 1 110 ? -14.798 4.973 3.080 1.00 96.88 110 ASP A O 1
ATOM 895 N N . LEU A 1 111 ? -12.898 4.277 4.066 1.00 95.25 111 LEU A N 1
ATOM 896 C CA . LEU A 1 111 ? -12.121 5.479 3.753 1.00 95.25 111 LEU A CA 1
ATOM 897 C C . LEU A 1 111 ? -11.591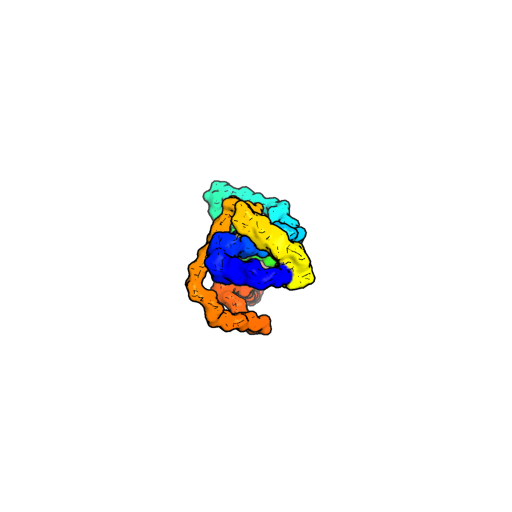 5.467 2.310 1.00 95.25 111 LEU A C 1
ATOM 899 O O . LEU A 1 111 ? -11.236 6.523 1.792 1.00 95.25 111 LEU A O 1
ATOM 903 N N . VAL A 1 112 ? -11.584 4.304 1.649 1.00 95.69 112 VAL A N 1
ATOM 904 C CA . VAL A 1 112 ? -11.159 4.116 0.251 1.00 95.69 112 VAL A CA 1
ATOM 905 C C . VAL A 1 112 ? -12.127 3.179 -0.492 1.00 95.69 112 VAL A C 1
ATOM 907 O O . VAL A 1 112 ? -11.752 2.094 -0.939 1.00 95.69 112 VAL A O 1
ATOM 910 N N . PRO A 1 113 ? -13.391 3.604 -0.686 1.00 95.69 113 PRO A N 1
ATOM 911 C CA . PRO A 1 113 ? -14.463 2.751 -1.212 1.00 95.69 113 PRO A CA 1
ATOM 912 C C . PRO A 1 113 ? -14.242 2.266 -2.651 1.00 95.69 113 PRO A C 1
ATOM 914 O O . PRO A 1 113 ? -14.875 1.307 -3.078 1.00 95.69 113 PRO A O 1
ATOM 917 N N . ASN A 1 114 ? -13.346 2.911 -3.401 1.00 94.62 114 ASN A N 1
ATOM 918 C CA . ASN A 1 114 ? -13.052 2.563 -4.793 1.00 94.62 114 ASN A CA 1
ATOM 919 C C . ASN A 1 114 ? -12.010 1.441 -4.929 1.00 94.62 114 ASN A C 1
ATOM 921 O O . ASN A 1 114 ? -11.679 1.044 -6.043 1.00 94.62 114 ASN A O 1
ATOM 925 N N . TRP A 1 115 ? -11.442 0.970 -3.818 1.00 94.88 115 TRP A N 1
ATOM 926 C CA . TRP A 1 115 ? -10.464 -0.113 -3.815 1.00 94.88 115 TRP A CA 1
ATOM 927 C C . TRP A 1 115 ? -11.160 -1.461 -3.638 1.00 94.88 115 TRP A C 1
ATOM 929 O O . TRP A 1 115 ? -12.143 -1.562 -2.901 1.00 94.88 115 TRP A O 1
ATOM 939 N N . ASN A 1 116 ? -10.608 -2.507 -4.254 1.00 94.19 116 ASN A N 1
ATOM 940 C CA . ASN A 1 116 ? -11.080 -3.876 -4.056 1.00 94.19 116 ASN A CA 1
ATOM 941 C C . ASN A 1 116 ? -10.941 -4.295 -2.587 1.00 94.19 116 ASN A C 1
ATOM 943 O O . ASN A 1 116 ? -9.949 -3.972 -1.927 1.00 94.19 116 ASN A O 1
ATOM 947 N N . ASP A 1 117 ? -11.929 -5.028 -2.078 1.00 93.62 117 ASP A N 1
ATOM 948 C CA . ASP A 1 117 ? -11.839 -5.647 -0.757 1.00 93.62 117 ASP A CA 1
ATOM 949 C C . ASP A 1 117 ? -10.772 -6.751 -0.752 1.00 93.62 117 ASP A C 1
ATOM 951 O O . ASP A 1 117 ? -10.634 -7.471 -1.743 1.00 93.62 117 ASP A O 1
ATOM 955 N N . PRO A 1 118 ? -10.027 -6.930 0.354 1.00 90.81 118 PRO A N 1
ATOM 956 C CA . PRO A 1 118 ? -9.115 -8.054 0.466 1.00 90.81 118 PRO A CA 1
ATOM 957 C C . PRO A 1 118 ? -9.903 -9.366 0.541 1.00 90.81 118 PRO A C 1
ATOM 959 O O . PRO A 1 118 ? -10.904 -9.480 1.258 1.00 90.81 118 PRO A O 1
ATOM 962 N N . GLU A 1 119 ? -9.409 -10.373 -0.171 1.00 88.62 119 GLU A N 1
ATOM 963 C CA . GLU A 1 119 ? -9.919 -11.737 -0.106 1.00 88.62 119 GLU A CA 1
ATOM 964 C C . GLU A 1 119 ? -9.191 -12.501 0.999 1.00 88.62 119 GLU A C 1
ATOM 966 O O . GLU A 1 119 ? -7.961 -12.578 1.032 1.00 88.62 119 GLU A O 1
ATOM 971 N N . TRP A 1 120 ? -9.955 -13.063 1.933 1.00 78.81 120 TRP A N 1
ATOM 972 C CA . TRP A 1 120 ? -9.390 -13.924 2.959 1.00 78.81 120 TRP A CA 1
ATOM 973 C C . TRP A 1 120 ? -9.062 -15.294 2.362 1.00 78.81 120 TRP A C 1
ATOM 975 O O . TRP A 1 120 ? -9.953 -15.994 1.888 1.00 78.81 120 TRP A O 1
ATOM 985 N N . THR A 1 121 ? -7.796 -15.702 2.418 1.00 78.44 121 THR A N 1
ATOM 986 C CA . THR A 1 121 ? -7.333 -16.968 1.826 1.00 78.44 121 THR A CA 1
ATOM 987 C C . THR A 1 121 ? -7.435 -18.169 2.771 1.00 78.44 121 THR A C 1
ATOM 989 O O . THR A 1 121 ? -7.078 -19.277 2.382 1.00 78.44 121 THR A O 1
ATOM 992 N N . GLY A 1 122 ? -7.910 -17.987 4.009 1.00 67.69 122 GLY A N 1
ATOM 993 C CA . GLY A 1 122 ? -8.009 -19.074 4.993 1.00 67.69 122 GLY A CA 1
ATOM 994 C C . GLY A 1 122 ? -6.701 -19.420 5.712 1.00 67.69 122 GLY A C 1
ATOM 995 O O . GLY A 1 122 ? -6.720 -20.246 6.617 1.00 67.69 122 GLY A O 1
ATOM 996 N N . GLU A 1 123 ? -5.576 -18.803 5.349 1.00 65.44 123 GLU A N 1
ATOM 997 C CA . GLU A 1 123 ? -4.264 -19.119 5.921 1.00 65.44 123 GLU A CA 1
ATOM 998 C C . GLU A 1 123 ? -3.982 -18.270 7.174 1.00 65.44 123 GLU A C 1
ATOM 1000 O O . GLU A 1 123 ? -3.538 -17.128 7.071 1.00 65.44 123 GLU A O 1
ATOM 1005 N N . THR A 1 124 ? -4.205 -18.826 8.368 1.00 58.59 124 THR A N 1
ATOM 1006 C CA . THR A 1 124 ? -3.811 -18.194 9.647 1.00 58.59 124 THR A CA 1
ATOM 1007 C C . THR A 1 124 ? -2.415 -18.589 10.124 1.00 58.59 124 THR A C 1
ATOM 1009 O O . THR A 1 124 ? -1.836 -17.885 10.947 1.00 58.59 124 THR A O 1
ATOM 1012 N N . ASP A 1 125 ? -1.859 -19.683 9.592 1.00 55.03 125 ASP A N 1
ATOM 1013 C CA . ASP A 1 125 ? -0.753 -20.409 10.236 1.00 55.03 125 ASP A CA 1
ATOM 1014 C C . ASP A 1 125 ? 0.552 -20.397 9.421 1.00 55.03 125 ASP A C 1
ATOM 1016 O O . ASP A 1 125 ? 1.422 -21.247 9.611 1.00 55.03 125 ASP A O 1
ATOM 1020 N N . ARG A 1 126 ? 0.722 -19.459 8.477 1.00 60.66 126 ARG A N 1
ATOM 1021 C CA . ARG A 1 126 ? 2.013 -19.331 7.782 1.00 60.66 126 ARG A CA 1
ATOM 1022 C C . ARG A 1 126 ? 3.084 -18.883 8.774 1.00 60.66 126 ARG A C 1
ATOM 1024 O O . ARG A 1 126 ? 2.986 -17.794 9.335 1.00 60.66 126 ARG A O 1
ATOM 1031 N N . GLU A 1 127 ? 4.123 -19.703 8.938 1.00 58.56 127 GLU A N 1
ATOM 1032 C CA . GLU A 1 127 ? 5.307 -19.327 9.711 1.00 58.56 127 GLU A CA 1
ATOM 1033 C C . GLU A 1 127 ? 5.883 -17.987 9.210 1.00 58.56 127 GLU A C 1
ATOM 1035 O O . GLU A 1 127 ? 5.900 -17.738 7.993 1.00 58.56 127 GLU A O 1
ATOM 1040 N N . PRO A 1 128 ? 6.359 -17.112 10.118 1.00 55.84 128 PRO A N 1
ATOM 1041 C CA . PRO A 1 128 ? 6.981 -15.856 9.731 1.00 55.84 128 PRO A CA 1
ATOM 1042 C C . PRO A 1 128 ? 8.197 -16.137 8.852 1.00 55.84 128 PRO A C 1
ATOM 1044 O O . PRO A 1 128 ? 9.137 -16.803 9.281 1.00 55.84 128 PRO A O 1
ATOM 1047 N N . LYS A 1 129 ? 8.205 -15.601 7.630 1.00 63.03 129 LYS A N 1
ATOM 1048 C CA . LYS A 1 129 ? 9.409 -15.627 6.796 1.00 63.03 129 LYS A CA 1
ATOM 1049 C C . LYS A 1 129 ? 10.446 -14.703 7.412 1.00 63.03 129 LYS A C 1
ATOM 1051 O O . LYS A 1 129 ? 10.182 -13.515 7.608 1.00 63.03 129 LYS A O 1
ATOM 1056 N N . ILE A 1 130 ? 11.608 -15.250 7.739 1.00 59.00 130 ILE A N 1
ATOM 1057 C CA . ILE A 1 130 ? 12.685 -14.509 8.392 1.00 59.00 130 ILE A CA 1
ATOM 1058 C C . ILE A 1 130 ? 13.566 -13.903 7.297 1.00 59.00 130 ILE A C 1
ATOM 1060 O O . ILE A 1 130 ? 13.792 -14.506 6.246 1.00 59.00 130 ILE A O 1
ATOM 1064 N N . ALA A 1 131 ? 14.063 -12.684 7.521 1.00 40.69 131 ALA A N 1
ATOM 1065 C CA . ALA A 1 131 ? 15.001 -12.039 6.608 1.00 40.69 131 ALA A CA 1
ATOM 1066 C C . ALA A 1 131 ? 16.206 -12.968 6.337 1.00 40.69 131 ALA A C 1
ATOM 1068 O O . ALA A 1 131 ? 16.992 -13.250 7.239 1.00 40.69 131 ALA A O 1
ATOM 1069 N N . GLY A 1 132 ? 16.317 -13.460 5.098 1.00 54.38 132 GLY A N 1
ATOM 1070 C CA . GLY A 1 132 ? 17.267 -14.507 4.697 1.00 54.38 132 GLY A CA 1
ATOM 1071 C C . GLY A 1 132 ? 16.635 -15.625 3.861 1.00 54.38 132 GLY A C 1
ATOM 1072 O O . GLY A 1 132 ? 17.350 -16.309 3.127 1.00 54.38 132 GLY A O 1
ATOM 1073 N N . ASP A 1 133 ? 15.308 -15.767 3.907 1.00 56.81 133 ASP A N 1
ATOM 1074 C CA . ASP A 1 133 ? 14.582 -16.689 3.034 1.00 56.81 133 ASP A CA 1
ATOM 1075 C C . ASP A 1 133 ? 14.719 -16.289 1.552 1.00 56.81 133 ASP A C 1
ATOM 1077 O O . ASP A 1 133 ? 14.719 -15.096 1.219 1.00 56.81 133 ASP A O 1
ATOM 1081 N N . PRO A 1 134 ? 14.834 -17.263 0.627 1.00 49.88 134 PRO A N 1
ATOM 1082 C CA . PRO A 1 134 ? 14.959 -16.966 -0.791 1.00 49.88 134 PRO A CA 1
ATOM 1083 C C . PRO A 1 134 ? 13.738 -16.172 -1.288 1.00 49.88 134 PRO A C 1
ATOM 1085 O O . PRO A 1 134 ? 12.603 -16.483 -0.905 1.00 49.88 134 PRO A O 1
ATOM 1088 N N . PRO A 1 135 ? 13.938 -15.169 -2.167 1.00 50.94 135 PRO A N 1
ATOM 1089 C CA . PRO A 1 135 ? 12.834 -14.397 -2.723 1.00 50.94 135 PRO A CA 1
ATOM 1090 C C . PRO A 1 135 ? 11.834 -15.331 -3.415 1.00 50.94 135 PRO A C 1
ATOM 1092 O O . PRO A 1 135 ? 12.220 -16.357 -3.986 1.00 50.94 135 PRO A O 1
ATOM 1095 N N . MET A 1 136 ? 10.539 -14.986 -3.361 1.00 43.00 136 MET A N 1
ATOM 1096 C CA . MET A 1 136 ? 9.486 -15.713 -4.081 1.00 43.00 136 MET A CA 1
ATOM 1097 C C . MET A 1 136 ? 9.950 -16.019 -5.510 1.00 43.00 136 MET A C 1
ATOM 1099 O O . MET A 1 136 ? 10.420 -15.120 -6.207 1.00 43.00 136 MET A O 1
ATOM 1103 N N . LYS A 1 137 ? 9.758 -17.268 -5.965 1.00 40.41 137 LYS A N 1
ATOM 1104 C CA . LYS A 1 137 ? 10.108 -17.781 -7.310 1.00 40.41 137 LYS A CA 1
ATOM 1105 C C . LYS A 1 137 ? 9.450 -17.032 -8.496 1.00 40.41 137 LYS A C 1
ATOM 1107 O O . LYS A 1 137 ? 9.484 -17.534 -9.613 1.00 40.41 137 LYS A O 1
ATOM 1112 N N . GLY A 1 138 ? 8.855 -15.861 -8.277 1.00 33.38 138 GLY A N 1
ATOM 1113 C CA . GLY A 1 138 ? 8.190 -15.035 -9.283 1.00 33.38 138 GLY A CA 1
ATOM 1114 C C . GLY A 1 138 ? 8.821 -13.662 -9.524 1.00 33.38 138 GLY A C 1
ATOM 1115 O O . GLY A 1 138 ? 8.474 -13.040 -10.519 1.00 33.38 138 GLY A O 1
ATOM 1116 N N . PHE A 1 139 ? 9.756 -13.189 -8.691 1.00 33.69 139 PHE A N 1
ATOM 1117 C CA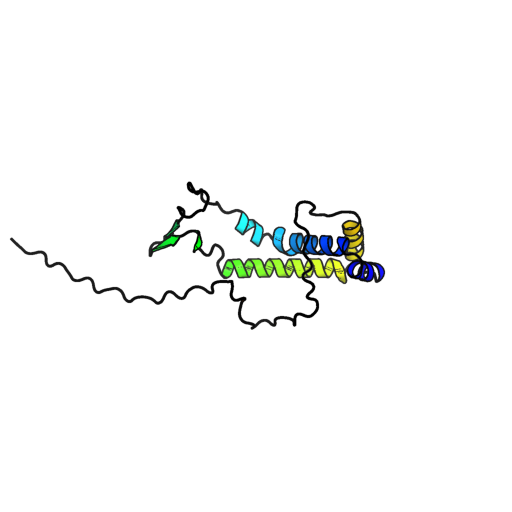 . PHE A 1 139 ? 10.565 -12.027 -9.070 1.00 33.69 139 PHE A CA 1
ATOM 1118 C C . PHE A 1 139 ? 11.797 -12.538 -9.814 1.00 33.69 139 PHE A C 1
ATOM 1120 O O . PHE A 1 139 ? 12.606 -13.248 -9.206 1.00 33.69 139 PHE A O 1
ATOM 1127 N N . PRO A 1 140 ? 11.970 -12.242 -11.115 1.00 33.34 140 PRO A N 1
ATOM 1128 C CA . PRO A 1 140 ? 13.183 -12.623 -11.806 1.00 33.34 140 PRO A CA 1
ATOM 1129 C C . PRO A 1 140 ? 14.339 -11.855 -11.166 1.00 33.34 140 PRO A C 1
ATOM 1131 O O . PRO A 1 140 ? 14.566 -10.679 -11.443 1.00 33.34 140 PRO A O 1
ATOM 1134 N N . ALA A 1 141 ? 15.087 -12.538 -10.298 1.00 40.44 141 ALA A N 1
ATOM 1135 C CA . ALA A 1 141 ? 16.427 -12.126 -9.936 1.00 40.44 141 ALA A CA 1
ATOM 1136 C C . ALA A 1 141 ? 17.166 -11.905 -11.252 1.00 40.44 141 ALA A C 1
ATOM 1138 O O . ALA A 1 141 ? 17.270 -12.839 -12.053 1.00 40.44 141 ALA A O 1
ATOM 1139 N N . THR A 1 142 ? 17.571 -10.653 -11.482 1.00 44.78 142 THR A N 1
ATOM 1140 C CA . THR A 1 142 ? 18.406 -10.189 -12.594 1.00 44.78 142 THR A CA 1
ATOM 1141 C C . THR A 1 142 ? 19.081 -11.359 -13.301 1.00 44.78 142 THR A C 1
ATOM 1143 O O . THR A 1 142 ? 19.988 -12.000 -12.762 1.00 44.78 142 THR A O 1
ATOM 1146 N N . ARG A 1 143 ? 18.591 -11.704 -14.501 1.00 39.69 143 ARG A N 1
ATOM 1147 C CA . ARG A 1 143 ? 19.230 -12.718 -15.340 1.00 39.69 143 ARG A CA 1
ATOM 1148 C C . ARG A 1 143 ? 20.668 -12.248 -15.514 1.00 39.69 143 ARG A C 1
ATOM 1150 O O . ARG A 1 143 ? 20.909 -11.310 -16.269 1.00 39.69 143 ARG A O 1
ATOM 1157 N N . LYS A 1 144 ? 21.620 -12.854 -14.792 1.00 43.12 144 LYS A N 1
ATOM 1158 C CA . LYS A 1 144 ? 23.046 -12.599 -14.995 1.00 43.12 144 LYS A CA 1
ATOM 1159 C C . LYS A 1 144 ? 23.327 -12.957 -16.447 1.00 43.12 144 LYS A C 1
ATOM 1161 O O . LYS A 1 144 ? 23.447 -14.133 -16.789 1.00 43.12 144 LYS A O 1
ATOM 1166 N N . LEU A 1 145 ? 23.356 -11.942 -17.308 1.00 40.59 145 LEU A N 1
ATOM 1167 C CA . LEU A 1 145 ? 23.764 -12.059 -18.695 1.00 40.59 145 LEU A CA 1
ATOM 1168 C C . LEU A 1 145 ? 25.165 -12.664 -18.664 1.00 40.59 145 LEU A C 1
ATOM 1170 O O . LEU A 1 145 ? 26.131 -12.017 -18.255 1.00 40.59 145 LEU A O 1
ATOM 1174 N N . LYS A 1 146 ? 25.274 -13.944 -19.039 1.00 41.22 146 LYS A N 1
ATOM 1175 C CA . LYS A 1 146 ? 26.568 -14.553 -19.327 1.00 41.22 146 LYS A CA 1
ATOM 1176 C C . LYS A 1 146 ? 27.175 -13.711 -20.445 1.00 41.22 146 LYS A C 1
ATOM 1178 O O . LYS A 1 146 ? 26.717 -13.785 -21.581 1.00 41.22 146 LYS A O 1
ATOM 1183 N N . ARG A 1 147 ? 28.168 -12.886 -20.105 1.00 43.31 147 ARG A N 1
ATOM 1184 C CA . ARG A 1 147 ? 28.968 -12.124 -21.067 1.00 43.31 147 ARG A CA 1
ATOM 1185 C C . ARG A 1 147 ? 29.503 -13.104 -22.115 1.00 43.31 147 ARG A C 1
ATOM 1187 O O . ARG A 1 147 ? 30.401 -13.889 -21.811 1.00 43.31 147 ARG A O 1
ATOM 1194 N N . LYS A 1 148 ? 28.953 -13.092 -23.333 1.00 43.81 148 LYS A N 1
ATOM 1195 C CA . LYS A 1 148 ? 29.643 -13.688 -24.481 1.00 43.81 148 LYS A CA 1
ATOM 1196 C C . LYS A 1 148 ? 30.881 -12.831 -24.736 1.00 43.81 148 LYS A C 1
ATOM 1198 O O . LYS A 1 148 ? 30.785 -11.606 -24.777 1.00 43.81 148 LYS A O 1
ATOM 1203 N N . LYS A 1 149 ? 32.051 -13.469 -24.831 1.00 44.94 149 LYS A N 1
ATOM 1204 C CA . LYS A 1 149 ? 33.284 -12.787 -25.245 1.00 44.94 149 LYS A CA 1
ATOM 1205 C C . LYS A 1 149 ? 33.060 -12.190 -26.643 1.00 44.94 149 LYS A C 1
ATOM 1207 O O . LYS A 1 149 ? 32.413 -12.855 -27.450 1.00 44.94 149 LYS A O 1
ATOM 1212 N N . PRO A 1 150 ? 33.564 -10.979 -26.927 1.00 43.28 150 PRO A N 1
ATOM 1213 C CA . PRO A 1 150 ? 33.419 -10.382 -28.245 1.00 43.28 150 PRO A CA 1
ATOM 1214 C C . PRO A 1 150 ? 34.146 -11.240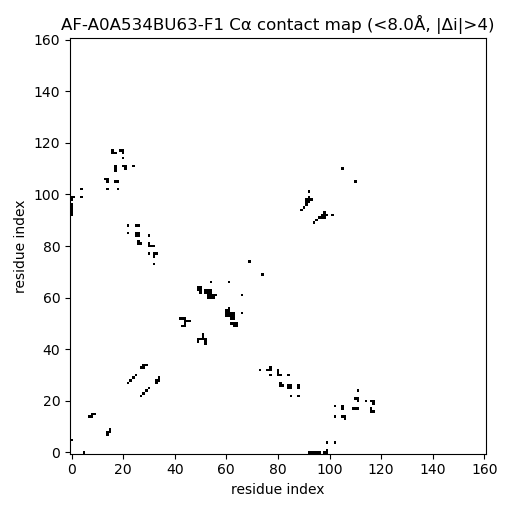 -29.283 1.00 43.28 150 PRO A C 1
ATOM 1216 O O . PRO A 1 150 ? 35.302 -11.628 -29.076 1.00 43.28 150 PRO A O 1
ATOM 1219 N N . ASP A 1 151 ? 33.461 -11.538 -30.386 1.00 47.38 151 ASP A N 1
ATOM 1220 C CA . ASP A 1 151 ? 34.078 -12.185 -31.535 1.00 47.38 151 ASP A CA 1
ATOM 1221 C C . ASP A 1 151 ? 35.143 -11.263 -32.131 1.00 47.38 151 ASP A C 1
ATOM 1223 O O . ASP A 1 151 ? 34.963 -10.057 -32.312 1.00 47.38 151 ASP A O 1
ATOM 1227 N N . LYS A 1 152 ? 36.304 -11.858 -32.396 1.00 48.72 152 LYS A N 1
ATOM 1228 C CA . LYS A 1 152 ? 37.490 -11.195 -32.926 1.00 48.72 152 LYS A CA 1
ATOM 1229 C C . LYS A 1 152 ? 37.158 -10.666 -34.326 1.00 48.72 152 LYS A C 1
ATOM 1231 O O . LYS A 1 152 ? 37.034 -11.453 -35.263 1.00 48.72 152 LYS A O 1
ATOM 1236 N N . VAL A 1 153 ? 37.021 -9.347 -34.466 1.00 43.94 153 VAL A N 1
ATOM 1237 C CA . VAL A 1 153 ? 36.838 -8.674 -35.760 1.00 43.94 153 VAL A CA 1
ATOM 1238 C C . VAL A 1 153 ? 37.990 -9.085 -36.685 1.00 43.94 153 VAL A C 1
ATOM 1240 O O . VAL A 1 153 ? 39.149 -8.745 -36.439 1.00 43.94 153 VAL A O 1
ATOM 1243 N N . ARG A 1 154 ? 37.696 -9.870 -37.731 1.00 44.56 154 ARG A N 1
ATOM 1244 C CA . ARG A 1 154 ? 38.656 -10.161 -38.804 1.00 44.56 154 ARG A CA 1
ATOM 1245 C C . ARG A 1 154 ? 38.794 -8.908 -39.659 1.00 44.56 154 ARG A C 1
ATOM 1247 O O . ARG A 1 154 ? 37.842 -8.497 -40.318 1.00 44.56 154 ARG A O 1
ATOM 1254 N N . GLY A 1 155 ? 39.986 -8.318 -39.626 1.00 40.91 155 GLY A N 1
ATOM 1255 C CA . GLY A 1 155 ? 40.351 -7.186 -40.465 1.00 40.91 155 GLY A CA 1
ATOM 1256 C C . GLY A 1 155 ? 40.149 -7.504 -41.944 1.00 40.91 155 GLY A C 1
ATOM 1257 O O . GLY A 1 155 ? 40.625 -8.525 -42.439 1.00 40.91 155 GLY A O 1
ATOM 1258 N N . HIS A 1 156 ? 39.447 -6.616 -42.642 1.00 40.91 156 HIS A N 1
ATOM 1259 C CA . HIS A 1 156 ? 39.486 -6.568 -44.095 1.00 40.91 156 HIS A CA 1
ATOM 1260 C C . HIS A 1 156 ? 40.747 -5.812 -44.511 1.00 40.91 156 HIS A C 1
ATOM 1262 O O . HIS A 1 156 ? 40.910 -4.626 -44.234 1.00 40.91 156 HIS A O 1
ATOM 1268 N N . SER A 1 157 ? 41.659 -6.542 -45.148 1.00 42.16 157 SER A N 1
ATOM 1269 C CA . SER A 1 157 ? 42.779 -5.983 -45.895 1.00 42.16 157 SER A CA 1
ATOM 1270 C C . SER A 1 157 ? 42.223 -5.192 -47.079 1.00 42.16 157 SER A C 1
ATOM 1272 O O . SER A 1 157 ? 41.551 -5.753 -47.944 1.00 42.16 157 SER A O 1
ATOM 1274 N N . VAL A 1 158 ? 42.487 -3.885 -47.108 1.00 43.12 158 VAL A N 1
ATOM 1275 C CA . VAL A 1 158 ? 42.264 -3.054 -48.294 1.00 43.12 158 VAL A CA 1
ATOM 1276 C C . VAL A 1 158 ? 43.393 -3.353 -49.277 1.00 43.12 158 VAL A C 1
ATOM 1278 O O . VAL A 1 158 ? 44.554 -3.018 -49.036 1.00 43.12 158 VAL A O 1
ATOM 1281 N N . GLY A 1 159 ? 43.051 -4.038 -50.367 1.00 41.03 159 GLY A N 1
ATOM 1282 C CA . GLY A 1 159 ? 43.949 -4.283 -51.487 1.00 41.03 159 GLY A CA 1
ATOM 1283 C C . GLY A 1 159 ? 44.208 -2.995 -52.265 1.00 41.03 159 GLY A C 1
ATOM 1284 O O . GLY A 1 159 ? 43.276 -2.333 -52.709 1.00 41.03 159 GLY A O 1
ATOM 1285 N N . LYS A 1 160 ? 45.491 -2.665 -52.436 1.00 43.72 160 LYS A N 1
ATOM 1286 C CA . LYS A 1 160 ? 45.979 -1.689 -53.415 1.00 43.72 160 LYS A CA 1
ATOM 1287 C C . LYS A 1 160 ? 45.647 -2.161 -54.831 1.00 43.72 160 LYS A C 1
ATOM 1289 O O . LYS A 1 160 ? 45.986 -3.297 -55.163 1.00 43.72 160 LYS A O 1
ATOM 1294 N N . LYS A 1 161 ? 45.129 -1.261 -55.663 1.00 42.81 161 LYS A N 1
ATOM 1295 C CA . LYS A 1 161 ? 45.558 -1.044 -57.050 1.00 42.81 161 LYS A CA 1
ATOM 1296 C C . LYS A 1 161 ? 45.227 0.385 -57.447 1.00 42.81 161 LYS A C 1
ATOM 1298 O O . LYS A 1 161 ? 44.128 0.838 -57.069 1.00 42.81 161 LYS A O 1
#

pLDDT: mean 81.07, std 20.38, range [33.34, 97.81]

Secondary structure (DSSP, 8-state):
--HHHHHHHHH-HHHHHHHHHHHHIIIIIT-HHHHHHHTSPPPP-SSSSSTT-EEE-SS-EEEGGG--SS-HHHHHHHHHHHHHHHHHHHIIIIISTHHHHHHHHHHH--SSTTSPPPPP-S---PPPPPTTSPP-TTS--------PPPP----------